Protein AF-H9FCZ4-F1 (afdb_monomer_lite)

Organism: Macaca mulatta (NCBI:txid9544)

Structure (mmCIF, N/CA/C/O backbone):
data_AF-H9FCZ4-F1
#
_entry.id   AF-H9FCZ4-F1
#
loop_
_atom_site.group_PDB
_atom_site.id
_atom_site.type_symbol
_atom_site.label_atom_id
_atom_site.label_alt_id
_atom_site.label_comp_id
_atom_site.label_asym_id
_atom_site.label_entity_id
_atom_site.label_seq_id
_atom_site.pdbx_PDB_ins_code
_atom_site.Cartn_x
_atom_site.Cartn_y
_atom_site.Cartn_z
_atom_site.occupancy
_atom_site.B_iso_or_equiv
_atom_site.auth_seq_id
_atom_site.auth_comp_id
_atom_site.auth_asym_id
_atom_site.auth_atom_id
_atom_site.pdbx_PDB_model_num
ATOM 1 N N . GLU A 1 1 ? -14.759 11.477 0.522 1.00 79.62 1 GLU A N 1
ATOM 2 C CA . GLU A 1 1 ? -13.475 10.918 1.003 1.00 79.62 1 GLU A CA 1
ATOM 3 C C . GLU A 1 1 ? -13.491 9.392 0.898 1.00 79.62 1 GLU A C 1
ATOM 5 O O . GLU A 1 1 ? -14.519 8.793 1.219 1.00 79.62 1 GLU A O 1
ATOM 10 N N . ILE A 1 2 ? -12.392 8.775 0.441 1.00 91.31 2 ILE A N 1
ATOM 11 C CA . ILE A 1 2 ? -12.256 7.310 0.311 1.00 91.31 2 ILE A CA 1
ATOM 12 C C . ILE A 1 2 ? -12.172 6.678 1.713 1.00 91.31 2 ILE A C 1
ATOM 14 O O . ILE A 1 2 ? -13.145 6.083 2.187 1.00 91.31 2 ILE A O 1
ATOM 18 N N . SER A 1 3 ? -11.042 6.873 2.400 1.00 93.31 3 SER A N 1
ATOM 19 C CA . SER A 1 3 ? -10.786 6.459 3.784 1.00 93.31 3 SER A CA 1
ATOM 20 C C . SER A 1 3 ? -9.529 7.144 4.320 1.00 93.31 3 SER A C 1
ATOM 22 O O . SER A 1 3 ? -8.625 7.457 3.548 1.00 93.31 3 SER A O 1
ATOM 24 N N . THR A 1 4 ? -9.412 7.250 5.643 1.00 96.12 4 THR A N 1
ATOM 25 C CA . THR A 1 4 ? -8.111 7.405 6.308 1.00 96.12 4 THR A CA 1
ATOM 26 C C . THR A 1 4 ? -7.415 6.045 6.403 1.00 96.12 4 THR A C 1
ATOM 28 O O . THR A 1 4 ? -8.090 5.012 6.457 1.00 96.12 4 THR A O 1
ATOM 31 N N . PHE A 1 5 ? -6.081 6.013 6.494 1.00 97.31 5 PHE A N 1
ATOM 32 C CA . PHE A 1 5 ? -5.341 4.755 6.682 1.00 97.31 5 PHE A CA 1
ATOM 33 C C . PHE A 1 5 ? -5.716 4.028 7.979 1.00 97.31 5 PHE A C 1
ATOM 35 O O . PHE A 1 5 ? -5.708 2.804 8.012 1.00 97.31 5 PHE A O 1
ATOM 42 N N . ARG A 1 6 ? -6.101 4.761 9.033 1.00 95.88 6 ARG A N 1
ATOM 43 C CA . ARG A 1 6 ? -6.513 4.184 10.323 1.00 95.88 6 ARG A CA 1
ATOM 44 C C . ARG A 1 6 ? -7.759 3.305 10.189 1.00 95.88 6 ARG A C 1
ATOM 46 O O . ARG A 1 6 ? -7.841 2.267 10.832 1.00 95.88 6 ARG A O 1
ATOM 53 N N . ASN A 1 7 ? -8.712 3.717 9.353 1.00 95.94 7 ASN A N 1
ATOM 54 C CA . ASN A 1 7 ? -10.035 3.091 9.276 1.00 95.94 7 ASN A CA 1
ATOM 55 C C . ASN A 1 7 ? -10.120 1.949 8.248 1.00 95.94 7 ASN A C 1
ATOM 57 O O . ASN A 1 7 ? -11.175 1.324 8.114 1.00 95.94 7 ASN A O 1
ATOM 61 N N . ILE A 1 8 ? -9.036 1.684 7.511 1.00 97.00 8 ILE A N 1
ATOM 62 C CA . ILE A 1 8 ? -8.980 0.583 6.547 1.00 97.00 8 ILE A CA 1
ATOM 63 C C . ILE A 1 8 ? -9.103 -0.750 7.295 1.00 97.00 8 ILE A C 1
ATOM 65 O O . ILE A 1 8 ? -8.366 -1.024 8.244 1.00 97.00 8 ILE A O 1
ATOM 69 N N . GLU A 1 9 ? -10.027 -1.584 6.828 1.00 95.75 9 GLU A N 1
ATOM 70 C CA . GLU A 1 9 ? -10.226 -2.960 7.288 1.00 95.75 9 GLU A CA 1
ATOM 71 C C . GLU A 1 9 ? -9.514 -3.946 6.358 1.00 95.75 9 GLU A C 1
ATOM 73 O O . GLU A 1 9 ? -8.910 -4.910 6.822 1.00 95.75 9 GLU A O 1
ATOM 78 N N . GLU A 1 10 ? -9.552 -3.691 5.046 1.00 95.88 10 GLU A N 1
ATOM 79 C CA . GLU A 1 10 ? -8.975 -4.579 4.042 1.00 95.88 10 GLU A CA 1
ATOM 80 C C . GLU A 1 10 ? -8.585 -3.836 2.756 1.00 95.88 10 GLU A C 1
ATOM 82 O O . GLU A 1 10 ? -9.261 -2.897 2.332 1.00 95.88 10 GLU A O 1
ATOM 87 N N . VAL A 1 11 ? -7.513 -4.306 2.105 1.00 96.75 11 VAL A N 1
ATOM 88 C CA . VAL A 1 11 ? -7.046 -3.826 0.797 1.00 96.75 11 VAL A CA 1
ATOM 89 C C . VAL A 1 11 ? -6.753 -5.025 -0.111 1.00 96.75 11 VAL A C 1
ATOM 91 O O . VAL A 1 11 ? -5.859 -5.826 0.185 1.00 96.75 11 VAL A O 1
ATOM 94 N N . ARG A 1 12 ? -7.460 -5.144 -1.238 1.00 95.62 12 ARG A N 1
ATOM 95 C CA . ARG A 1 12 ? -7.277 -6.230 -2.219 1.00 95.62 12 ARG A CA 1
ATOM 96 C C . ARG A 1 12 ? -6.870 -5.683 -3.586 1.00 95.62 12 ARG A C 1
ATOM 98 O O . ARG A 1 12 ? -7.492 -4.742 -4.071 1.00 95.62 12 ARG A O 1
ATOM 105 N N . SER A 1 13 ? -5.894 -6.333 -4.219 1.00 93.06 13 SER A N 1
ATOM 106 C CA . SER A 1 13 ? -5.741 -6.297 -5.676 1.00 93.06 13 SER A CA 1
ATOM 107 C C . SER A 1 13 ? -6.705 -7.334 -6.253 1.00 93.06 13 SER A C 1
ATOM 109 O O . SER A 1 13 ? -6.694 -8.499 -5.846 1.00 93.06 13 SER A O 1
ATOM 111 N N . ALA A 1 14 ? -7.620 -6.894 -7.108 1.00 90.88 14 ALA A N 1
ATOM 112 C CA . ALA A 1 14 ? -8.665 -7.717 -7.700 1.00 90.88 14 ALA A CA 1
ATOM 113 C C . ALA A 1 14 ? -8.773 -7.428 -9.200 1.00 90.88 14 ALA A C 1
ATOM 115 O O . ALA A 1 14 ? -8.068 -6.587 -9.753 1.00 90.88 14 ALA A O 1
ATOM 116 N N . SER A 1 15 ? -9.687 -8.124 -9.873 1.00 88.69 15 SER A N 1
ATOM 117 C CA . SER A 1 15 ? -10.085 -7.755 -11.227 1.00 88.69 15 SER A CA 1
ATOM 118 C C . SER A 1 15 ? -11.587 -7.551 -11.288 1.00 88.69 15 SER A C 1
ATOM 120 O O . SER A 1 15 ? -12.347 -8.326 -10.701 1.00 88.69 15 SER A O 1
ATOM 122 N N . THR A 1 16 ? -12.000 -6.509 -11.996 1.00 87.75 16 THR A N 1
ATOM 123 C CA . THR A 1 16 ? -13.406 -6.231 -12.275 1.00 87.75 16 THR A CA 1
ATOM 124 C C . THR A 1 16 ? -13.700 -6.617 -13.715 1.00 87.75 16 THR A C 1
ATOM 126 O O . THR A 1 16 ? -12.936 -6.305 -14.634 1.00 87.75 16 THR A O 1
ATOM 129 N N . ALA A 1 17 ? -14.789 -7.360 -13.907 1.00 87.12 17 ALA A N 1
ATOM 130 C CA . ALA A 1 17 ? -15.253 -7.737 -15.231 1.00 87.12 17 ALA A CA 1
ATOM 131 C C . ALA A 1 17 ? -15.915 -6.527 -15.896 1.00 87.12 17 ALA A C 1
ATOM 133 O O . ALA A 1 17 ? -16.849 -5.943 -15.351 1.00 87.12 17 ALA A O 1
ATOM 134 N N . PHE A 1 18 ? -15.438 -6.166 -17.082 1.00 80.62 18 PHE A N 1
ATOM 135 C CA . PHE A 1 18 ? -16.071 -5.169 -17.931 1.00 80.62 18 PHE A CA 1
ATOM 136 C C . PHE A 1 18 ? -16.110 -5.705 -19.360 1.00 80.62 18 PHE A C 1
ATOM 138 O O . PHE A 1 18 ? -15.068 -5.890 -19.997 1.00 80.62 18 PHE A O 1
ATOM 145 N N . LEU A 1 19 ? -17.319 -5.979 -19.858 1.00 85.38 19 LEU A N 1
ATOM 146 C CA . LEU A 1 19 ? -17.538 -6.721 -21.103 1.00 85.38 19 LEU A CA 1
ATOM 147 C C . LEU A 1 19 ? -16.781 -8.067 -21.066 1.00 85.38 19 LEU A C 1
ATOM 149 O O . LEU A 1 19 ? -16.952 -8.849 -20.136 1.00 85.38 19 LEU A O 1
ATOM 153 N N . LEU A 1 20 ? -15.922 -8.322 -22.055 1.00 86.50 20 LEU A N 1
ATOM 154 C CA . LEU A 1 20 ? -15.082 -9.521 -22.154 1.00 86.50 20 LEU A CA 1
ATOM 155 C C . LEU A 1 20 ? -13.705 -9.363 -21.480 1.00 86.50 20 LEU A C 1
ATOM 157 O O . LEU A 1 20 ? -12.879 -10.270 -21.556 1.00 86.50 20 LEU A O 1
ATOM 161 N N . ARG A 1 21 ? -13.410 -8.211 -20.863 1.00 87.50 21 ARG A N 1
ATOM 162 C CA . ARG A 1 21 ? -12.090 -7.905 -20.289 1.00 87.50 21 ARG A CA 1
ATOM 163 C C . ARG A 1 21 ? -12.123 -7.946 -18.764 1.00 87.50 21 ARG A C 1
ATOM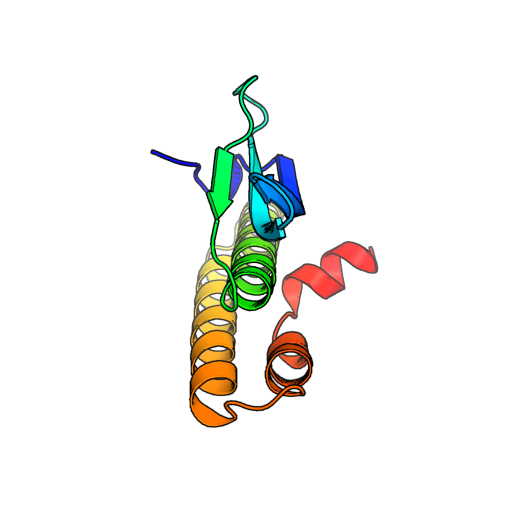 165 O O . ARG A 1 21 ? -13.118 -7.596 -18.132 1.00 87.50 21 ARG A O 1
ATOM 172 N N . ARG A 1 22 ? -10.992 -8.331 -18.173 1.00 89.94 22 ARG A N 1
ATOM 173 C CA . ARG A 1 22 ? -10.716 -8.180 -16.741 1.00 89.94 22 ARG A CA 1
ATOM 174 C C . ARG A 1 22 ? -9.809 -6.976 -16.549 1.00 89.94 22 ARG A C 1
ATOM 176 O O . ARG A 1 22 ? -8.710 -6.947 -17.097 1.00 89.94 22 ARG A O 1
ATOM 183 N N . ILE A 1 23 ? -10.283 -5.984 -15.807 1.00 91.88 23 ILE A N 1
ATOM 184 C CA . ILE A 1 23 ? -9.529 -4.763 -15.519 1.00 91.88 23 ILE A CA 1
ATOM 185 C C . ILE A 1 23 ? -8.974 -4.883 -14.096 1.00 91.88 23 ILE A C 1
ATOM 187 O O . ILE A 1 23 ? -9.772 -5.082 -13.178 1.00 91.88 23 ILE A O 1
ATOM 191 N N . PRO A 1 24 ? -7.646 -4.794 -13.890 1.00 94.94 24 PRO A N 1
ATOM 192 C CA . PRO A 1 24 ? -7.072 -4.742 -12.551 1.00 94.94 24 PRO A CA 1
ATOM 193 C C . PRO A 1 24 ? -7.634 -3.559 -11.761 1.00 94.94 24 PRO A C 1
ATOM 195 O O . PRO A 1 24 ? -7.666 -2.422 -12.253 1.00 94.94 24 PRO A O 1
ATOM 198 N N . ALA A 1 25 ? -8.094 -3.852 -10.552 1.00 95.75 25 ALA A N 1
ATOM 199 C CA . ALA A 1 25 ? -8.793 -2.915 -9.697 1.00 95.75 25 ALA A CA 1
ATOM 200 C C . ALA A 1 25 ? -8.339 -3.046 -8.243 1.00 95.75 25 ALA A C 1
ATOM 202 O O . ALA A 1 25 ? -8.231 -4.150 -7.700 1.00 95.75 25 ALA A O 1
ATOM 203 N N . LEU A 1 26 ? -8.133 -1.903 -7.596 1.00 97.38 26 LEU A N 1
ATOM 204 C CA . LEU A 1 26 ? -7.877 -1.821 -6.167 1.00 97.38 26 LEU A CA 1
ATOM 205 C C . LEU A 1 26 ? -9.210 -1.741 -5.431 1.00 97.38 26 LEU A C 1
ATOM 207 O O . LEU A 1 26 ? -10.036 -0.881 -5.740 1.00 97.38 26 LEU A O 1
ATOM 211 N N . LYS A 1 27 ? -9.399 -2.605 -4.434 1.00 97.25 27 LYS A N 1
ATOM 212 C CA . LYS A 1 27 ? -10.574 -2.588 -3.560 1.00 97.25 27 LYS A CA 1
ATOM 213 C C . LYS A 1 27 ? -10.174 -2.268 -2.127 1.00 97.25 27 LYS A C 1
ATOM 215 O O . LYS A 1 27 ? -9.285 -2.925 -1.584 1.00 97.25 27 LYS A O 1
ATOM 220 N N . ILE A 1 28 ? -10.839 -1.289 -1.516 1.00 97.69 28 ILE A N 1
ATOM 221 C CA . ILE A 1 28 ? -10.606 -0.861 -0.129 1.00 97.69 28 ILE A CA 1
ATOM 222 C C . ILE A 1 28 ? -11.909 -0.991 0.659 1.00 97.69 28 ILE A C 1
ATOM 224 O O . ILE A 1 28 ? -12.903 -0.330 0.348 1.00 97.69 28 ILE A O 1
ATOM 228 N N . LYS A 1 29 ? -11.891 -1.827 1.700 1.00 97.12 29 LYS A N 1
ATOM 229 C CA . LYS A 1 29 ? -12.984 -1.959 2.669 1.00 97.12 29 LYS A CA 1
ATOM 230 C C . LYS A 1 29 ? -12.660 -1.148 3.921 1.00 97.12 29 LYS A C 1
ATOM 232 O O . LYS A 1 29 ? -11.531 -1.177 4.415 1.00 97.12 29 LYS A O 1
ATOM 237 N N . VAL A 1 30 ? -13.657 -0.435 4.433 1.00 96.19 30 VAL A N 1
ATOM 238 C CA . VAL A 1 30 ? -13.555 0.423 5.620 1.00 96.19 30 VAL A CA 1
ATOM 239 C C . VAL A 1 30 ? -14.530 -0.102 6.664 1.00 96.19 30 VAL A C 1
ATOM 241 O O . VAL A 1 30 ? -15.691 -0.319 6.336 1.00 96.19 30 VAL A O 1
ATOM 244 N N . ALA A 1 31 ? -14.093 -0.248 7.915 1.00 89.25 31 ALA A N 1
ATOM 245 C CA . ALA A 1 31 ? -14.883 -0.920 8.955 1.00 89.25 31 ALA A CA 1
ATOM 246 C C . ALA A 1 31 ? -16.272 -0.290 9.196 1.00 89.25 31 ALA A C 1
ATOM 248 O O . ALA A 1 31 ? -17.230 -0.984 9.523 1.00 89.25 31 ALA A O 1
ATOM 249 N N . SER A 1 32 ? -16.398 1.030 9.022 1.00 90.62 32 SER A N 1
ATOM 250 C CA . SER A 1 32 ? -17.645 1.775 9.236 1.00 90.62 32 SER A CA 1
ATOM 251 C C . SER A 1 32 ? -18.534 1.904 7.995 1.00 90.62 32 SER A C 1
ATOM 253 O O . SER A 1 32 ? -19.622 2.472 8.090 1.00 90.62 32 SER A O 1
ATOM 255 N N . LYS A 1 33 ? -18.096 1.418 6.825 1.00 91.94 33 LYS A N 1
ATOM 256 C CA . LYS A 1 33 ? -18.836 1.542 5.561 1.00 91.94 33 LYS A CA 1
ATOM 257 C C . LYS A 1 33 ? -19.190 0.163 5.017 1.00 91.94 33 LYS A C 1
ATOM 259 O O . LYS A 1 33 ? -18.336 -0.706 4.883 1.00 91.94 33 LYS A O 1
ATOM 264 N N . LYS A 1 34 ? -20.458 -0.017 4.640 1.00 90.50 34 LYS A N 1
ATOM 265 C CA . LYS A 1 34 ? -20.916 -1.243 3.967 1.00 90.50 34 LYS A 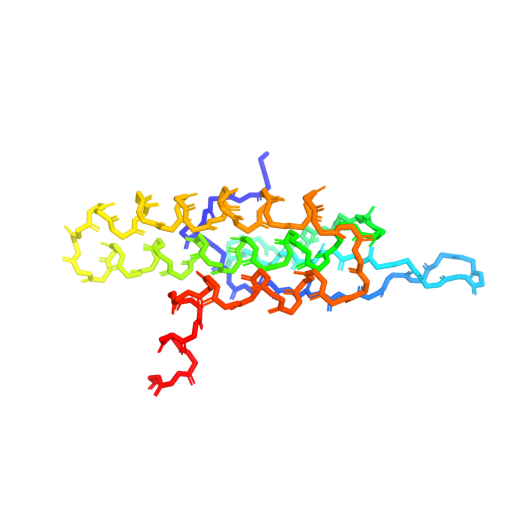CA 1
ATOM 266 C C . LYS A 1 34 ? -20.358 -1.357 2.544 1.00 90.50 34 LYS A C 1
ATOM 268 O O . LYS A 1 34 ? -20.093 -2.459 2.075 1.00 90.50 34 LYS A O 1
ATOM 273 N N . GLU A 1 35 ? -20.203 -0.226 1.860 1.00 94.00 35 GLU A N 1
ATOM 274 C CA . GLU A 1 35 ? -19.691 -0.176 0.492 1.00 94.00 35 GLU A CA 1
ATOM 275 C C . GLU A 1 35 ? -18.167 -0.311 0.452 1.00 94.00 35 GLU A C 1
ATOM 277 O O . GLU A 1 35 ? -17.444 0.300 1.242 1.00 94.00 35 GLU A O 1
ATOM 282 N N . VAL A 1 36 ? -17.689 -1.102 -0.509 1.00 95.75 36 VAL A N 1
ATOM 283 C CA . VAL A 1 36 ? -16.265 -1.255 -0.811 1.00 95.75 36 VAL A CA 1
ATOM 284 C C . VAL A 1 36 ? -15.903 -0.237 -1.881 1.00 95.75 36 VAL A C 1
ATOM 286 O O . VAL A 1 36 ? -16.513 -0.215 -2.949 1.00 95.75 36 VAL A O 1
ATOM 289 N N . PHE A 1 37 ? -14.900 0.592 -1.606 1.00 96.19 37 PHE A N 1
ATOM 290 C CA . PHE A 1 37 ? -14.355 1.479 -2.623 1.00 96.19 37 PHE A CA 1
ATOM 291 C C . PHE A 1 37 ? -13.605 0.658 -3.671 1.00 96.19 37 PHE A C 1
ATOM 293 O O . PHE A 1 37 ? -12.825 -0.227 -3.315 1.00 96.19 37 PHE A O 1
ATOM 300 N N . GLU A 1 38 ? -13.805 0.979 -4.945 1.00 96.19 38 GLU A N 1
ATOM 301 C CA . GLU A 1 38 ? -13.167 0.306 -6.070 1.00 96.19 38 GLU A CA 1
ATOM 302 C C . GLU A 1 38 ? -12.576 1.331 -7.041 1.00 96.19 38 GLU A C 1
ATOM 304 O O . GLU A 1 38 ? -13.256 2.268 -7.460 1.00 96.19 38 GLU A O 1
ATOM 309 N N . ALA A 1 39 ? -11.312 1.135 -7.418 1.00 95.56 39 ALA A N 1
ATOM 310 C CA . ALA A 1 39 ? -10.624 1.953 -8.409 1.00 95.56 39 ALA A CA 1
ATOM 311 C C . ALA A 1 39 ? -9.997 1.079 -9.499 1.00 95.56 39 ALA A C 1
ATOM 313 O O . ALA A 1 39 ? -9.146 0.234 -9.225 1.00 95.56 39 ALA A O 1
ATOM 314 N N . ASN A 1 40 ? -10.377 1.328 -10.753 1.00 94.81 40 ASN A N 1
ATOM 315 C CA . ASN A 1 40 ? -9.837 0.648 -11.931 1.00 94.81 40 ASN A CA 1
ATOM 316 C C . ASN A 1 40 ? -8.500 1.272 -12.357 1.00 94.81 40 ASN A C 1
ATOM 318 O O . ASN A 1 40 ? -8.450 2.118 -13.253 1.00 94.81 40 ASN A O 1
ATOM 322 N N . LEU A 1 41 ? -7.418 0.842 -11.708 1.00 94.25 41 LEU A N 1
ATOM 323 C CA . LEU A 1 41 ? -6.078 1.427 -11.847 1.00 94.25 41 LEU A CA 1
ATOM 324 C C . LEU A 1 41 ? -5.229 0.807 -12.967 1.00 94.25 41 LEU A C 1
ATOM 326 O O . LEU A 1 41 ? -4.127 1.277 -13.235 1.00 94.25 41 LEU A O 1
ATOM 330 N N . LYS A 1 42 ? -5.734 -0.221 -13.663 1.00 92.75 42 LYS A N 1
ATOM 331 C CA . LYS A 1 42 ? -5.029 -0.881 -14.777 1.00 92.75 42 LYS A CA 1
ATOM 332 C C . LYS A 1 42 ? -3.607 -1.302 -14.356 1.00 92.75 42 LYS A C 1
ATOM 334 O O . LYS A 1 42 ? -3.459 -2.081 -13.423 1.00 92.75 42 LYS A O 1
ATOM 339 N N . THR A 1 43 ? -2.574 -0.798 -15.027 1.00 91.88 43 THR A N 1
ATOM 340 C CA . THR A 1 43 ? -1.165 -1.129 -14.777 1.00 91.88 43 THR A CA 1
ATOM 341 C C . THR A 1 43 ? -0.629 -0.578 -13.457 1.00 91.88 43 THR A C 1
ATOM 343 O O . THR A 1 43 ? 0.358 -1.098 -12.955 1.00 91.88 43 THR A O 1
ATOM 346 N N . GLU A 1 44 ? -1.273 0.430 -12.863 1.00 95.19 44 GLU A N 1
ATOM 347 C CA . GLU A 1 44 ? -0.843 1.006 -11.581 1.00 95.19 44 GLU A CA 1
ATOM 348 C C . GLU A 1 44 ? -1.411 0.256 -10.364 1.00 95.19 44 GLU A C 1
ATOM 350 O O . GLU A 1 44 ? -1.051 0.552 -9.225 1.00 95.19 44 GLU A O 1
ATOM 355 N N . CYS A 1 45 ? -2.302 -0.720 -10.584 1.00 96.75 45 CYS A N 1
ATOM 356 C CA . CYS A 1 45 ? -3.033 -1.406 -9.517 1.00 96.75 45 CYS A CA 1
ATOM 357 C C . CYS A 1 45 ? -2.107 -2.040 -8.471 1.00 96.75 45 CYS A C 1
ATOM 359 O O . CYS A 1 45 ? -2.343 -1.889 -7.272 1.00 96.75 45 CYS A O 1
ATOM 361 N N . ASP A 1 46 ? -1.038 -2.706 -8.909 1.00 96.62 46 ASP A N 1
ATOM 362 C CA . ASP A 1 46 ? -0.125 -3.399 -7.999 1.00 96.62 46 ASP A CA 1
ATOM 363 C C . ASP A 1 46 ? 0.731 -2.428 -7.174 1.00 96.62 46 ASP A C 1
ATOM 365 O O . ASP A 1 46 ? 0.965 -2.672 -5.989 1.00 96.62 46 ASP A O 1
ATOM 369 N N . LEU A 1 47 ? 1.142 -1.295 -7.758 1.00 97.75 47 LEU A N 1
ATOM 370 C CA . LEU A 1 47 ? 1.877 -0.255 -7.033 1.00 97.75 47 LEU A CA 1
ATOM 371 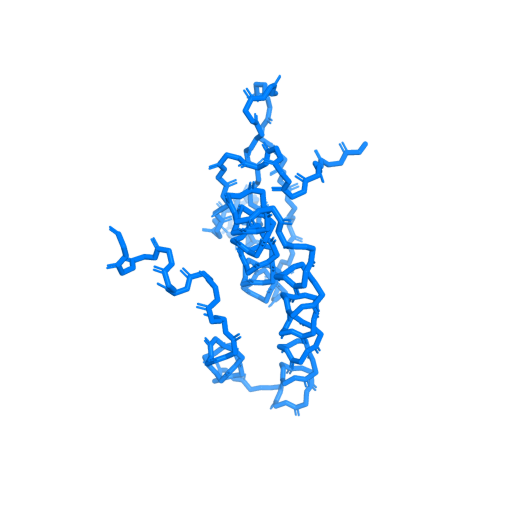C C . LEU A 1 47 ? 0.987 0.380 -5.960 1.00 97.75 47 LEU A C 1
ATOM 373 O O . LEU A 1 47 ? 1.360 0.410 -4.788 1.00 97.75 47 LEU A O 1
ATOM 377 N N . TRP A 1 48 ? -0.226 0.802 -6.322 1.00 98.19 48 TRP A N 1
ATOM 378 C CA . TRP A 1 48 ? -1.173 1.354 -5.353 1.00 98.19 48 TRP A CA 1
ATOM 379 C C . TRP A 1 48 ? -1.551 0.347 -4.266 1.00 98.19 48 TRP A C 1
ATOM 381 O O . TRP A 1 48 ? -1.686 0.724 -3.100 1.00 98.19 48 TRP A O 1
ATOM 391 N N . HIS A 1 49 ? -1.685 -0.939 -4.607 1.00 97.94 49 HIS A N 1
ATOM 392 C CA . HIS A 1 49 ? -1.920 -1.989 -3.616 1.00 97.94 49 HIS A CA 1
ATOM 393 C C . HIS A 1 49 ? -0.784 -2.060 -2.595 1.00 97.94 49 HIS A C 1
ATOM 395 O O . HIS A 1 49 ? -1.051 -2.077 -1.391 1.00 97.94 49 HIS A O 1
ATOM 401 N N . LEU A 1 50 ? 0.468 -2.037 -3.057 1.00 97.81 50 LEU A N 1
ATOM 402 C CA . LEU A 1 50 ? 1.650 -2.051 -2.198 1.00 97.81 50 LEU A CA 1
ATOM 403 C C . LEU A 1 50 ? 1.713 -0.808 -1.298 1.00 97.81 50 LEU A C 1
ATOM 405 O O . LEU A 1 50 ? 1.851 -0.934 -0.079 1.00 97.81 50 LEU A O 1
ATOM 409 N N . MET A 1 51 ? 1.542 0.380 -1.882 1.00 98.62 51 MET A N 1
ATOM 410 C CA . MET A 1 51 ? 1.640 1.653 -1.166 1.00 98.62 51 MET A CA 1
ATOM 411 C C . MET A 1 51 ? 0.556 1.799 -0.093 1.00 98.62 51 MET A C 1
ATOM 413 O O . MET A 1 51 ? 0.842 2.149 1.054 1.00 98.62 51 MET A O 1
ATOM 417 N N . VAL A 1 52 ? -0.702 1.487 -0.424 1.00 98.25 52 VAL A N 1
ATOM 418 C CA . VAL A 1 52 ? -1.810 1.603 0.537 1.00 98.25 52 VAL A CA 1
ATOM 419 C C . VAL A 1 52 ? -1.624 0.626 1.698 1.00 98.25 52 VAL A C 1
ATOM 421 O O . VAL A 1 52 ? -1.896 0.984 2.845 1.00 98.25 52 VAL A O 1
ATOM 424 N N . LYS A 1 53 ? -1.128 -0.591 1.441 1.00 98.06 53 LYS A N 1
ATOM 425 C CA . LYS A 1 53 ? -0.859 -1.567 2.505 1.00 98.06 53 LYS A CA 1
ATOM 426 C C . LYS A 1 53 ? 0.279 -1.145 3.429 1.00 98.06 53 LYS A C 1
ATOM 428 O O . LYS A 1 53 ? 0.135 -1.325 4.637 1.00 98.06 53 LYS A O 1
ATOM 433 N N . GLU A 1 54 ? 1.353 -0.574 2.891 1.00 98.62 54 GLU A N 1
ATOM 434 C CA . GLU A 1 54 ? 2.479 -0.078 3.690 1.00 98.62 54 GLU A CA 1
ATOM 435 C C . GLU A 1 54 ? 2.053 1.099 4.580 1.00 98.62 54 GLU A C 1
ATOM 437 O O . GLU A 1 54 ? 2.281 1.069 5.789 1.00 98.62 54 GLU A O 1
ATOM 442 N N . MET A 1 55 ? 1.332 2.084 4.027 1.00 98.56 55 MET A N 1
ATOM 443 C CA . MET A 1 55 ? 0.786 3.208 4.804 1.00 98.56 55 MET A CA 1
ATOM 444 C C . MET A 1 55 ? -0.203 2.750 5.875 1.00 98.56 55 MET A C 1
ATOM 446 O O . MET A 1 55 ? -0.194 3.255 7.000 1.00 98.56 55 MET A O 1
ATOM 450 N N . TRP A 1 56 ? -1.052 1.776 5.550 1.00 97.94 56 TRP A N 1
ATOM 451 C CA . TRP A 1 56 ? -1.981 1.189 6.508 1.00 97.94 56 TRP A CA 1
ATOM 452 C C . TRP A 1 56 ? -1.254 0.470 7.651 1.00 97.94 56 TRP A C 1
ATOM 454 O O . TRP A 1 56 ? -1.606 0.665 8.816 1.00 97.94 56 TRP A O 1
ATOM 464 N N . ALA A 1 57 ? -0.227 -0.324 7.342 1.00 97.88 57 ALA A N 1
ATOM 465 C CA . ALA A 1 57 ? 0.583 -1.007 8.347 1.00 97.88 57 ALA A CA 1
ATOM 466 C C . ALA A 1 57 ? 1.349 -0.012 9.234 1.00 97.88 57 ALA A C 1
ATOM 468 O O . ALA A 1 57 ? 1.258 -0.102 10.458 1.00 97.88 57 ALA A O 1
ATOM 469 N N . GLY A 1 58 ? 2.004 0.993 8.643 1.00 98.12 58 GLY A N 1
ATOM 470 C CA . GLY A 1 58 ? 2.688 2.052 9.389 1.00 98.12 58 GLY A CA 1
ATOM 471 C C . GLY A 1 58 ? 1.738 2.859 10.277 1.00 98.12 58 GLY A C 1
ATOM 472 O O . GLY A 1 58 ? 2.066 3.172 11.420 1.00 98.12 58 GLY A O 1
ATOM 473 N N . LYS A 1 59 ? 0.512 3.137 9.811 1.00 98.06 59 LYS A N 1
ATOM 474 C CA . LYS A 1 59 ? -0.497 3.824 10.629 1.00 98.06 59 LYS A CA 1
ATOM 475 C C . LYS A 1 59 ? -0.945 2.995 11.832 1.00 98.06 59 LYS A C 1
ATOM 477 O O . LYS A 1 59 ? -1.110 3.592 12.899 1.00 98.06 59 LYS A O 1
ATOM 482 N N . LYS A 1 60 ? -1.127 1.677 11.668 1.00 96.12 60 LYS A N 1
ATOM 483 C CA . LYS A 1 60 ? -1.432 0.752 12.774 1.00 96.12 60 LYS A CA 1
ATOM 484 C C . LYS A 1 60 ? -0.293 0.718 13.789 1.00 96.12 60 LYS A C 1
ATOM 486 O O . LYS A 1 60 ? -0.537 1.018 14.948 1.00 96.12 60 LYS A O 1
ATOM 491 N N . LEU A 1 61 ? 0.947 0.508 13.342 1.00 96.69 61 LEU A N 1
ATOM 492 C CA . LEU A 1 61 ? 2.122 0.514 14.224 1.00 96.69 61 LEU A CA 1
ATOM 493 C C . LEU A 1 61 ? 2.260 1.826 15.002 1.00 96.69 61 LEU A C 1
ATOM 495 O O . LEU A 1 61 ? 2.521 1.792 16.203 1.00 96.69 61 LEU A O 1
ATOM 499 N N . ALA A 1 62 ? 2.008 2.964 14.349 1.00 97.75 62 ALA A N 1
ATOM 500 C CA . ALA A 1 62 ? 1.990 4.267 15.007 1.00 97.75 62 ALA A CA 1
ATOM 501 C C . ALA A 1 62 ? 0.916 4.373 16.099 1.00 97.75 62 ALA A C 1
ATOM 503 O O . ALA A 1 62 ? 1.152 4.974 17.143 1.00 97.75 62 ALA A O 1
ATOM 504 N N . ASP A 1 63 ? -0.282 3.830 15.854 1.00 96.88 63 ASP A N 1
ATOM 505 C CA . ASP A 1 63 ? -1.362 3.829 16.844 1.00 96.88 63 ASP A CA 1
ATOM 506 C C . ASP A 1 63 ? -1.070 2.855 17.996 1.00 96.88 63 ASP A C 1
ATOM 508 O O . ASP A 1 63 ? -1.359 3.194 19.145 1.00 96.88 63 ASP A O 1
ATOM 512 N N . ASP A 1 64 ? -0.463 1.702 17.720 1.00 96.19 64 ASP A N 1
ATOM 513 C CA . ASP A 1 64 ? -0.128 0.683 18.720 1.00 96.19 64 ASP A CA 1
ATOM 514 C C . ASP A 1 64 ? 1.007 1.153 19.644 1.00 96.19 64 ASP A C 1
ATOM 516 O O . ASP A 1 64 ? 0.888 1.067 20.865 1.00 96.19 64 ASP A O 1
ATOM 520 N N . HIS A 1 65 ? 2.063 1.744 19.077 1.00 96.75 65 HIS A N 1
ATOM 521 C CA . HIS A 1 65 ? 3.249 2.199 19.817 1.00 96.75 65 HIS A CA 1
ATOM 522 C C . HIS A 1 65 ? 3.175 3.663 20.271 1.00 96.75 65 HIS A C 1
ATOM 524 O O . HIS A 1 65 ? 4.084 4.140 20.944 1.00 96.75 65 HIS A O 1
ATOM 530 N N . LYS A 1 66 ? 2.109 4.388 19.902 1.00 97.50 66 LYS A N 1
ATOM 531 C CA . LYS A 1 66 ? 1.952 5.837 20.143 1.00 97.50 66 LYS A CA 1
ATOM 532 C C . LYS A 1 66 ? 3.109 6.677 19.585 1.00 97.50 66 LYS A C 1
ATOM 534 O O . LYS A 1 66 ? 3.413 7.739 20.120 1.00 97.50 66 LYS A O 1
ATOM 539 N N . ASP A 1 67 ? 3.710 6.226 18.486 1.00 97.81 67 ASP A N 1
ATOM 540 C CA . ASP A 1 67 ? 4.848 6.881 17.843 1.00 97.81 67 ASP A CA 1
ATOM 541 C C . ASP A 1 67 ? 4.489 7.317 16.406 1.00 97.81 67 ASP A C 1
ATOM 543 O O . ASP A 1 67 ? 4.282 6.472 15.528 1.00 97.81 67 ASP A O 1
ATOM 547 N N . PRO A 1 68 ? 4.395 8.629 16.118 1.00 97.00 68 PRO A N 1
ATOM 548 C CA . PRO A 1 68 ? 4.071 9.121 14.780 1.00 97.00 68 PRO A CA 1
ATOM 549 C C . PRO A 1 68 ? 5.163 8.831 13.737 1.00 97.00 68 PRO A C 1
ATOM 551 O O . PRO A 1 68 ? 4.876 8.909 12.537 1.00 97.00 68 PRO A O 1
ATOM 554 N N . GLN A 1 69 ? 6.382 8.471 14.153 1.00 98.06 69 GLN A N 1
ATOM 555 C CA . GLN A 1 69 ? 7.504 8.212 13.253 1.00 98.06 69 GLN A CA 1
ATOM 556 C C . GLN A 1 69 ? 7.221 7.064 12.275 1.00 98.06 69 GLN A C 1
ATOM 558 O O . GLN A 1 69 ? 7.620 7.146 11.112 1.00 98.06 69 GLN A O 1
ATOM 563 N N . TYR A 1 70 ? 6.449 6.051 12.683 1.00 98.25 70 TYR A N 1
ATOM 564 C CA . TYR A 1 70 ? 6.042 4.949 11.801 1.00 98.25 70 TYR A CA 1
ATOM 565 C C . TYR A 1 70 ? 5.265 5.431 10.564 1.00 98.25 70 TYR A C 1
ATOM 567 O O . TYR A 1 70 ? 5.423 4.875 9.479 1.00 98.25 70 TYR A O 1
ATOM 575 N N . VAL A 1 71 ? 4.457 6.494 10.682 1.00 98.50 71 VAL A N 1
ATOM 576 C CA . VAL A 1 71 ? 3.743 7.067 9.523 1.00 98.50 71 VAL A CA 1
ATOM 577 C C . VAL A 1 71 ? 4.708 7.796 8.592 1.00 98.50 71 VAL A C 1
ATOM 579 O O . VAL A 1 71 ? 4.578 7.677 7.376 1.00 98.50 71 VAL A O 1
ATOM 582 N N . GLN A 1 72 ? 5.685 8.523 9.140 1.00 98.56 72 GLN A N 1
ATOM 583 C CA . GLN A 1 72 ? 6.685 9.246 8.343 1.00 98.56 72 GLN A CA 1
ATOM 584 C C . GLN A 1 72 ? 7.593 8.282 7.569 1.00 98.56 72 GLN A C 1
ATOM 586 O O . GLN A 1 72 ? 7.878 8.484 6.387 1.00 98.56 72 GLN A O 1
ATOM 591 N N . GLN A 1 73 ? 7.998 7.188 8.214 1.00 98.56 73 GLN A N 1
ATOM 592 C CA . GLN A 1 73 ? 8.760 6.121 7.570 1.00 98.56 73 GLN A CA 1
ATOM 593 C C . GLN A 1 73 ? 7.936 5.417 6.490 1.00 98.56 73 GLN A C 1
ATOM 595 O O . GLN A 1 73 ? 8.427 5.252 5.377 1.00 98.56 73 GLN A O 1
ATOM 600 N N . ALA A 1 74 ? 6.667 5.091 6.759 1.00 98.62 74 ALA A N 1
ATOM 601 C CA . ALA A 1 74 ? 5.796 4.476 5.759 1.00 98.62 74 ALA A CA 1
ATOM 602 C C . ALA A 1 74 ? 5.615 5.390 4.540 1.00 98.62 74 ALA A C 1
ATOM 604 O O . ALA A 1 74 ? 5.717 4.923 3.407 1.00 98.62 74 ALA A O 1
ATOM 605 N N . LEU A 1 75 ? 5.436 6.699 4.763 1.00 98.75 75 LEU A N 1
ATOM 606 C CA . LEU A 1 75 ? 5.366 7.691 3.690 1.00 98.75 75 LEU A CA 1
ATOM 607 C C . LEU A 1 75 ? 6.651 7.692 2.851 1.00 98.75 75 LEU A C 1
ATOM 609 O O . LEU A 1 75 ? 6.594 7.697 1.624 1.00 98.75 75 LEU A O 1
ATOM 613 N N . THR A 1 76 ? 7.808 7.625 3.505 1.00 98.75 76 THR A N 1
ATOM 614 C CA . THR A 1 76 ? 9.103 7.542 2.817 1.00 98.75 76 THR A CA 1
ATOM 615 C C . THR A 1 76 ? 9.202 6.263 1.985 1.00 98.75 76 THR A C 1
ATOM 617 O O . THR A 1 76 ? 9.573 6.322 0.814 1.00 98.75 76 THR A O 1
ATOM 620 N N . HIS A 1 77 ? 8.818 5.110 2.541 1.00 98.69 77 HIS A N 1
ATOM 621 C CA . HIS A 1 77 ? 8.843 3.830 1.831 1.00 98.69 77 HIS A CA 1
ATOM 622 C C . HIS A 1 77 ? 7.990 3.868 0.561 1.00 98.69 77 HIS A C 1
ATOM 624 O O . HIS A 1 77 ? 8.462 3.450 -0.493 1.00 98.69 77 HIS A O 1
ATOM 630 N N . VAL A 1 78 ? 6.764 4.397 0.628 1.00 98.69 78 VAL A N 1
ATOM 631 C CA . VAL A 1 78 ? 5.863 4.414 -0.536 1.00 98.69 78 VAL A CA 1
ATOM 632 C C . VAL A 1 78 ? 6.297 5.391 -1.621 1.00 98.69 78 VAL A C 1
ATOM 634 O O . VAL A 1 78 ? 6.143 5.080 -2.798 1.00 98.69 78 VAL A O 1
ATOM 637 N N . LEU A 1 79 ? 6.898 6.527 -1.255 1.00 98.75 79 LEU A N 1
ATOM 638 C CA . LEU A 1 79 ? 7.488 7.448 -2.231 1.00 98.75 79 LEU A CA 1
ATOM 639 C C . LEU A 1 79 ? 8.706 6.820 -2.926 1.00 98.75 79 LEU A C 1
ATOM 641 O O . LEU A 1 79 ? 8.883 6.976 -4.132 1.00 98.75 79 LEU A O 1
ATOM 645 N N . LEU A 1 80 ? 9.518 6.051 -2.193 1.00 98.75 80 LEU A N 1
ATOM 646 C CA . LEU A 1 80 ? 10.620 5.289 -2.783 1.00 98.75 80 LEU A CA 1
ATOM 647 C C . LEU A 1 80 ? 10.118 4.145 -3.679 1.00 98.75 80 LEU A C 1
ATOM 649 O O . LEU A 1 80 ? 10.707 3.901 -4.727 1.00 98.75 80 LEU A O 1
ATOM 653 N N . MET A 1 81 ? 9.031 3.457 -3.309 1.00 98.62 81 MET A N 1
ATOM 654 C CA . MET A 1 81 ? 8.401 2.436 -4.160 1.00 98.62 81 MET A CA 1
ATOM 655 C C . MET A 1 81 ? 7.941 3.020 -5.494 1.00 98.62 81 MET A C 1
ATOM 657 O O . MET A 1 81 ? 8.232 2.433 -6.535 1.00 98.62 81 MET A O 1
ATOM 661 N N . ASP A 1 82 ? 7.254 4.165 -5.460 1.00 98.44 82 ASP A N 1
ATOM 662 C CA . ASP A 1 82 ? 6.800 4.879 -6.656 1.00 98.44 82 ASP A CA 1
ATOM 663 C C . ASP A 1 82 ? 7.985 5.246 -7.563 1.00 98.44 82 ASP A C 1
ATOM 665 O O . ASP A 1 82 ? 8.016 4.867 -8.736 1.00 98.44 82 ASP A O 1
ATOM 669 N N . ALA A 1 83 ? 9.035 5.841 -6.987 1.00 98.62 83 ALA A N 1
ATOM 670 C CA . ALA A 1 83 ? 10.259 6.168 -7.713 1.00 98.62 83 ALA A CA 1
ATOM 671 C C . ALA A 1 83 ? 10.939 4.929 -8.328 1.00 98.62 83 ALA A C 1
ATOM 673 O O . ALA A 1 83 ? 11.391 4.980 -9.474 1.00 98.62 83 ALA A O 1
ATOM 674 N N . VAL A 1 84 ? 10.991 3.797 -7.614 1.00 98.38 84 VAL A N 1
ATOM 675 C CA . VAL A 1 84 ? 11.556 2.535 -8.128 1.00 98.38 84 VAL A CA 1
ATOM 676 C C . VAL A 1 84 ? 10.754 2.018 -9.319 1.00 98.38 84 VAL A C 1
ATOM 678 O O . VAL A 1 84 ? 11.347 1.644 -10.334 1.00 98.38 84 VAL A O 1
ATOM 681 N N . VAL A 1 85 ? 9.421 2.011 -9.230 1.00 98.00 85 VAL A N 1
ATOM 682 C CA . VAL A 1 85 ? 8.566 1.538 -10.328 1.00 98.00 85 VAL A CA 1
ATOM 683 C C . VAL A 1 85 ? 8.684 2.448 -11.546 1.00 98.00 85 VAL A C 1
ATOM 685 O O . VAL A 1 85 ? 8.888 1.950 -12.658 1.00 98.00 85 VAL A O 1
ATOM 688 N N . GLY A 1 86 ? 8.638 3.763 -11.331 1.00 97.06 86 GLY A N 1
ATOM 689 C CA . GLY A 1 86 ? 8.783 4.766 -12.383 1.00 97.06 86 GLY A CA 1
ATOM 690 C C . GLY A 1 86 ? 10.158 4.764 -13.054 1.00 97.06 86 GLY A C 1
ATOM 691 O O . GLY A 1 86 ? 10.243 5.064 -14.243 1.00 97.06 86 GLY A O 1
ATOM 692 N N . THR A 1 87 ? 11.214 4.379 -12.330 1.00 98.06 87 THR A N 1
ATOM 693 C CA . THR A 1 87 ? 12.584 4.294 -12.867 1.00 98.06 87 THR A CA 1
ATOM 694 C C . THR A 1 87 ? 12.830 2.994 -13.630 1.00 98.06 87 THR A C 1
ATOM 696 O O . THR A 1 87 ? 13.428 3.016 -14.702 1.00 98.06 87 THR A O 1
ATOM 699 N N . LEU A 1 88 ? 12.396 1.848 -13.095 1.00 96.75 88 LEU A N 1
ATOM 700 C CA . LEU A 1 88 ? 12.695 0.549 -13.706 1.00 96.75 88 LEU A CA 1
ATOM 701 C C . LEU A 1 88 ? 11.823 0.235 -14.924 1.00 96.75 88 LEU A C 1
ATOM 703 O O . LEU A 1 88 ? 12.295 -0.476 -15.808 1.00 96.75 88 LEU A O 1
ATOM 707 N N . GLN A 1 89 ? 10.557 0.679 -14.934 1.00 92.06 89 GLN A N 1
ATOM 708 C CA . GLN A 1 89 ? 9.584 0.491 -16.030 1.00 92.06 89 GLN A CA 1
ATOM 709 C C . GLN A 1 89 ? 9.577 -0.918 -16.655 1.00 92.06 89 GLN A C 1
ATOM 711 O O . GLN A 1 89 ? 9.366 -1.095 -17.853 1.00 92.06 89 GLN A O 1
ATOM 716 N N . SER A 1 90 ? 9.825 -1.943 -15.840 1.00 94.38 90 SER A N 1
ATOM 717 C CA . SER A 1 90 ? 9.988 -3.327 -16.278 1.00 94.38 90 SER A CA 1
ATOM 718 C C . SER A 1 90 ? 9.019 -4.249 -15.536 1.00 94.38 90 SER A C 1
ATOM 720 O O . SER A 1 90 ? 8.551 -3.901 -14.449 1.00 94.38 90 SER A O 1
ATOM 722 N N . PRO A 1 91 ? 8.745 -5.462 -16.051 1.00 92.06 91 PRO A N 1
ATOM 723 C CA . PRO A 1 91 ? 7.885 -6.426 -15.362 1.00 92.06 91 PRO A CA 1
ATOM 724 C C . PRO A 1 91 ? 8.350 -6.770 -13.934 1.00 92.06 91 PRO A C 1
ATOM 726 O O . PRO A 1 91 ? 7.537 -7.121 -13.084 1.00 92.06 91 PRO A O 1
ATOM 729 N N . GLY A 1 92 ? 9.652 -6.644 -13.644 1.00 95.50 92 GLY A N 1
ATOM 730 C CA . GLY A 1 92 ? 10.227 -6.880 -12.315 1.00 95.50 92 GLY A CA 1
ATOM 731 C C . GLY A 1 92 ? 10.136 -5.690 -11.351 1.00 95.50 92 GLY A C 1
ATOM 732 O O . GLY A 1 92 ? 10.504 -5.828 -10.184 1.00 95.50 92 GLY A O 1
ATOM 733 N N . ALA A 1 93 ? 9.654 -4.529 -11.803 1.00 97.44 93 ALA A N 1
ATOM 734 C CA . ALA A 1 93 ? 9.697 -3.288 -11.034 1.00 97.44 93 ALA A CA 1
ATOM 735 C C . ALA A 1 93 ? 8.854 -3.346 -9.750 1.00 97.44 93 ALA A C 1
ATOM 737 O O . ALA A 1 93 ? 9.316 -2.930 -8.689 1.00 97.44 93 ALA A O 1
ATOM 738 N N . ILE A 1 94 ? 7.659 -3.945 -9.814 1.00 97.56 94 ILE A N 1
ATOM 739 C CA . ILE A 1 94 ? 6.798 -4.157 -8.638 1.00 97.56 94 ILE A CA 1
ATOM 740 C C . ILE A 1 94 ? 7.488 -5.054 -7.607 1.00 97.56 94 ILE A C 1
ATOM 742 O O . ILE A 1 94 ? 7.457 -4.772 -6.409 1.00 97.56 94 ILE A O 1
ATOM 746 N N . TYR A 1 95 ? 8.156 -6.121 -8.056 1.00 97.25 95 TYR A N 1
ATOM 747 C CA . TYR A 1 95 ? 8.892 -7.001 -7.154 1.00 97.25 95 TYR A CA 1
ATOM 748 C C . TYR A 1 95 ? 10.062 -6.270 -6.481 1.00 97.25 95 TYR A C 1
ATOM 750 O O . TYR A 1 95 ? 10.251 -6.416 -5.271 1.00 97.25 95 TYR A O 1
ATOM 758 N N . ALA A 1 96 ? 10.804 -5.440 -7.220 1.00 98.00 96 ALA A N 1
ATOM 759 C CA . ALA A 1 96 ? 11.859 -4.605 -6.651 1.0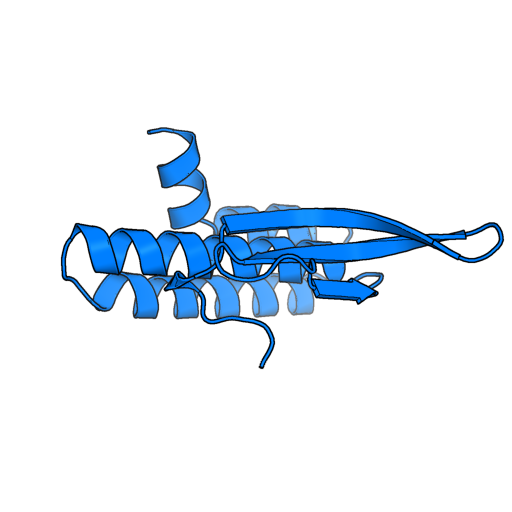0 98.00 96 ALA A CA 1
ATOM 760 C C . ALA A 1 96 ? 11.300 -3.621 -5.607 1.00 98.00 96 ALA A C 1
ATOM 762 O O . ALA A 1 96 ? 11.785 -3.591 -4.475 1.00 98.00 96 ALA A O 1
ATOM 763 N N . ALA A 1 97 ? 10.223 -2.900 -5.933 1.00 98.25 97 ALA A N 1
ATOM 764 C CA . ALA A 1 97 ? 9.549 -1.992 -5.006 1.00 98.25 97 ALA A CA 1
ATOM 765 C C . ALA A 1 97 ? 9.033 -2.715 -3.749 1.00 98.25 97 ALA A C 1
ATOM 767 O O . ALA A 1 97 ? 9.162 -2.197 -2.641 1.00 98.25 97 ALA A O 1
ATOM 768 N N . SER A 1 98 ? 8.552 -3.959 -3.873 1.00 97.31 98 SER A N 1
ATOM 769 C CA . SER A 1 98 ? 8.111 -4.767 -2.726 1.00 97.31 98 SER A CA 1
ATOM 770 C C . SER A 1 98 ? 9.210 -5.016 -1.689 1.00 97.31 98 SER A C 1
ATOM 772 O O . SER A 1 98 ? 8.917 -5.358 -0.544 1.00 97.31 98 SER A O 1
ATOM 774 N N . LYS A 1 99 ? 10.496 -4.844 -2.024 1.00 97.56 99 LYS A N 1
ATOM 775 C CA . LYS A 1 99 ? 11.583 -4.932 -1.036 1.00 97.56 99 LYS A CA 1
ATOM 776 C C . LYS A 1 99 ? 11.535 -3.802 -0.008 1.00 97.56 99 LYS A C 1
ATOM 778 O O . LYS A 1 99 ? 11.922 -4.054 1.127 1.00 97.56 99 LYS A O 1
ATOM 783 N N . LEU A 1 100 ? 10.945 -2.660 -0.353 1.00 97.88 100 LEU A N 1
ATOM 784 C CA . LEU A 1 100 ? 10.766 -1.503 0.527 1.00 97.88 100 LEU A CA 1
ATOM 785 C C . LEU A 1 100 ? 9.523 -1.598 1.433 1.00 97.88 100 LEU A C 1
ATOM 787 O O . LEU A 1 100 ? 9.347 -0.741 2.290 1.00 97.88 100 LEU A O 1
ATOM 791 N N . SER A 1 101 ? 8.649 -2.606 1.271 1.00 96.19 101 SER A N 1
ATOM 792 C CA . SER A 1 101 ?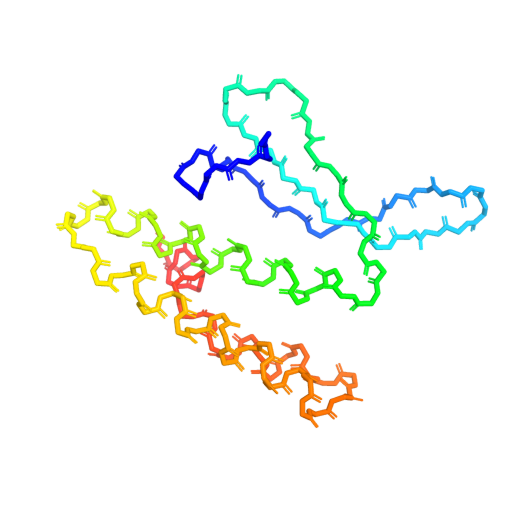 7.415 -2.736 2.072 1.00 96.19 101 SER A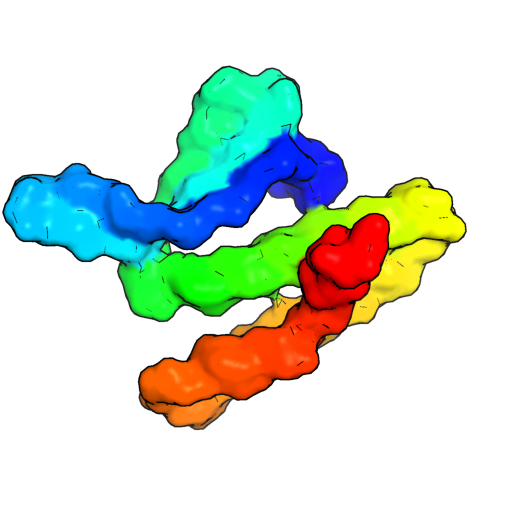 CA 1
ATOM 793 C C . SER A 1 101 ? 7.697 -3.383 3.425 1.00 96.19 101 SER A C 1
ATOM 795 O O . SER A 1 101 ? 7.410 -4.565 3.647 1.00 96.19 101 SER A O 1
ATOM 797 N N . TYR A 1 102 ? 8.377 -2.642 4.286 1.00 96.81 102 TYR A N 1
ATOM 798 C CA . TYR A 1 102 ? 8.874 -3.138 5.557 1.00 96.81 102 TYR A CA 1
ATOM 799 C C . TYR A 1 102 ? 7.729 -3.413 6.540 1.00 96.81 102 TYR A C 1
ATOM 801 O O . TYR A 1 102 ? 7.607 -4.528 7.050 1.00 96.81 102 TYR A O 1
ATOM 809 N N . PHE A 1 103 ? 6.827 -2.452 6.741 1.00 96.94 103 PHE A N 1
ATOM 810 C CA . PHE A 1 103 ? 5.765 -2.580 7.738 1.00 96.94 103 PHE A CA 1
ATOM 811 C C . PHE A 1 103 ? 4.677 -3.575 7.332 1.00 96.94 103 PHE A C 1
ATOM 813 O O . PHE A 1 103 ? 4.188 -4.322 8.184 1.00 96.94 103 PHE A O 1
ATOM 820 N N . ASP A 1 104 ? 4.305 -3.650 6.046 1.00 93.25 104 ASP A N 1
ATOM 821 C CA . ASP A 1 104 ? 3.342 -4.670 5.601 1.00 93.25 104 ASP A CA 1
ATOM 822 C C . ASP A 1 104 ? 3.880 -6.095 5.795 1.00 93.25 104 ASP A C 1
ATOM 824 O O . ASP A 1 104 ? 3.091 -7.005 6.054 1.00 93.25 104 ASP A O 1
ATOM 828 N N . LYS A 1 105 ? 5.201 -6.298 5.688 1.00 92.38 105 LYS A N 1
ATOM 829 C CA . LYS A 1 105 ? 5.838 -7.601 5.937 1.00 92.38 105 LYS A CA 1
ATOM 830 C C . LYS A 1 105 ? 5.886 -7.940 7.417 1.00 92.38 105 LYS A C 1
ATOM 832 O O . LYS A 1 105 ? 5.432 -9.022 7.767 1.00 92.38 105 LYS A O 1
ATOM 837 N N . MET A 1 106 ? 6.317 -7.006 8.270 1.00 88.56 106 MET A N 1
ATOM 838 C CA . MET A 1 106 ? 6.334 -7.216 9.725 1.00 88.56 106 MET A CA 1
ATOM 839 C C . MET A 1 106 ? 4.972 -7.688 10.249 1.00 88.56 106 MET A C 1
ATOM 841 O O . MET A 1 106 ? 4.896 -8.601 11.059 1.00 88.56 106 MET A O 1
ATOM 845 N N . ARG A 1 107 ? 3.877 -7.114 9.736 1.00 76.62 107 ARG A N 1
ATOM 846 C CA . ARG A 1 107 ? 2.511 -7.504 10.120 1.00 76.62 107 ARG A CA 1
ATOM 847 C C . ARG A 1 107 ? 2.102 -8.909 9.657 1.00 76.62 107 ARG A C 1
ATOM 849 O O . ARG A 1 107 ? 1.166 -9.463 10.213 1.00 76.62 107 ARG A O 1
ATOM 856 N N . LYS A 1 108 ? 2.710 -9.456 8.602 1.00 75.19 108 LYS A N 1
ATOM 857 C CA . LYS A 1 108 ? 2.417 -10.822 8.123 1.00 75.19 108 LYS A CA 1
ATOM 858 C C . LYS A 1 108 ? 3.203 -11.893 8.878 1.00 75.19 108 LYS A C 1
ATOM 860 O O . LYS A 1 108 ? 2.843 -13.060 8.781 1.00 75.19 108 LYS A O 1
ATOM 865 N N . GLU A 1 109 ? 4.287 -11.500 9.539 1.00 57.16 109 GLU A N 1
ATOM 866 C CA . GLU A 1 109 ? 5.179 -12.383 10.296 1.00 57.16 109 GLU A CA 1
ATOM 867 C C . GLU A 1 109 ? 4.837 -12.432 11.797 1.00 57.16 109 GLU A C 1
ATOM 869 O O . GLU A 1 109 ? 5.333 -13.314 12.495 1.00 57.16 109 GLU A O 1
ATOM 874 N N . ALA A 1 110 ? 3.994 -11.509 12.274 1.00 47.09 110 ALA A N 1
ATOM 875 C CA . ALA A 1 110 ? 3.452 -11.452 13.633 1.00 47.09 110 ALA A CA 1
ATOM 876 C C . ALA A 1 110 ? 2.092 -12.157 13.732 1.00 47.09 110 ALA A C 1
ATOM 878 O O . ALA A 1 110 ? 1.848 -12.797 14.779 1.00 47.09 110 ALA A O 1
#

Secondary structure (DSSP, 8-state):
----GGGEEEEEEEEEEETTEEEEEEEEEETT-SSPEEE--GGGHHHHHHHHHHHHHHHHHHHHHT-THHHHHHHHHHHHHHHHHHHH-STTHHHHHGGG-HHHHHHHH-

Sequence (110 aa):
EISTFRNIEEVRSASTAFLLRRIPALKIKVASKKEVFEANLKTECDLWHLMVKEMWAGKKLADDHKDPQYVQQALTHVLLMDAVVGTLQSPGAIYAASKLSYFDKMRKEA

Radius of gyration: 14.48 Å; chains: 1; bounding box: 34×23×42 Å

pLDDT: mean 94.27, std 7.37, range [47.09, 98.75]

InterPro domains:
  IPR051696 DENN Domain-Containing GEFs [PTHR12296] (1-109)

Foldseek 3Di:
DQDDLQFWPDWDFDWDDDPPDTFTWIWTDGPPDPDIDIDRPHPCNLLCSLLSLLLSLLVVVCVVVVNCVSNVLSVVLSVVLVVQCVVVVDPCSSVVSSVSSVRSVVVVVD